Protein AF-A0A836T091-F1 (afdb_monomer)

pLDDT: mean 78.36, std 12.73, range [38.69, 95.75]

Foldseek 3Di:
DDDPPPPDPVNVVVVVVVVVVVVVVVVVVVVVVVVVVVVVVVVVVVVVVVVVVVVVVCVVVVVVVVVVVVVVVVVVVVVVVVVVVVVVVVVCCPPPHPNVVPPVDD

Radius of gyration: 44.38 Å; Cα contacts (8 Å, |Δi|>4): 13; chains: 1; bounding box: 80×32×124 Å

Solvent-accessible surface area (backbone atoms only — not comparable to full-atom values): 6068 Å² total; per-residue (Å²): 133,82,83,76,80,74,77,54,80,63,60,59,50,53,53,50,51,54,50,55,54,48,52,53,52,51,53,53,50,50,52,52,51,51,54,51,49,50,52,53,53,52,52,55,54,51,51,54,52,51,53,52,51,53,51,55,52,48,66,64,49,48,59,59,51,53,51,53,50,54,52,49,53,54,50,51,51,51,53,50,55,48,51,53,49,48,58,57,52,54,54,43,60,32,90,91,30,79,60,24,79,79,66,73,71,135

Sequence (106 aa):
MADKKIANGEDEKILQHDIEEIDKKVEEVQQLELSAKDQIVASKSFIYVIIALLIYLTFLVIPDIEEKVTWMEKDLNSVLVQSERFKRSTRVFAKDNQCASCHLSP

Secondary structure (DSSP, 8-state):
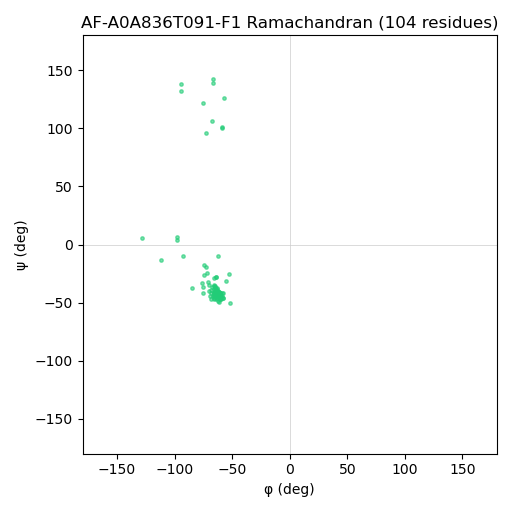--------HHHHHHHHHHHHHHHHHHHHHHHHHHHHHHHHHHHHHHHHHHHHHHHHHHHHHHHHHHHHHHHHHHHHHHHHHHHHHHHHHHHHTSTTSTTHHHHS--

Structure (mmCIF, N/CA/C/O backbone):
data_AF-A0A836T091-F1
#
_entry.id   AF-A0A836T091-F1
#
loop_
_atom_site.group_PDB
_atom_site.id
_atom_site.type_symbol
_atom_site.label_atom_id
_atom_site.label_alt_id
_atom_site.label_comp_id
_atom_site.label_asym_id
_atom_site.label_entity_id
_atom_site.label_seq_id
_atom_site.pdbx_PDB_ins_code
_atom_site.Cartn_x
_atom_site.Cartn_y
_atom_site.Cartn_z
_atom_site.occupancy
_atom_site.B_iso_or_equiv
_atom_site.auth_seq_id
_atom_site.auth_comp_id
_atom_site.auth_asym_id
_atom_site.auth_atom_id
_atom_site.pdbx_PDB_model_num
ATOM 1 N N . MET A 1 1 ? -27.615 -21.685 75.986 1.00 38.69 1 MET A N 1
ATOM 2 C CA . MET A 1 1 ? -28.612 -20.749 75.430 1.00 38.69 1 MET A CA 1
ATOM 3 C C . MET A 1 1 ? -27.831 -19.703 74.661 1.00 38.69 1 MET A C 1
ATOM 5 O O . MET A 1 1 ? -27.145 -18.908 75.284 1.00 38.69 1 MET A O 1
ATOM 9 N N . ALA A 1 2 ? -27.780 -19.838 73.335 1.00 43.03 2 ALA A N 1
ATOM 10 C CA . ALA A 1 2 ? -27.016 -18.942 72.476 1.00 43.03 2 ALA A CA 1
ATOM 11 C C . ALA A 1 2 ? -27.770 -17.616 72.359 1.00 43.03 2 ALA A C 1
ATOM 13 O O . ALA A 1 2 ? -28.941 -17.599 71.980 1.00 43.03 2 ALA A O 1
ATOM 14 N N . ASP A 1 3 ? -27.090 -16.550 72.758 1.00 44.16 3 ASP A N 1
ATOM 15 C CA . ASP A 1 3 ? -27.558 -15.173 72.755 1.00 44.16 3 ASP A CA 1
ATOM 16 C C . ASP A 1 3 ? -27.928 -14.768 71.318 1.00 44.16 3 ASP A C 1
ATOM 18 O O . ASP A 1 3 ? -27.065 -14.553 70.463 1.00 44.16 3 ASP A O 1
ATOM 22 N N . LYS A 1 4 ? -29.230 -14.763 71.006 1.00 53.50 4 LYS A N 1
ATOM 23 C CA . LYS A 1 4 ? -29.741 -14.210 69.751 1.00 53.50 4 LYS A CA 1
ATOM 24 C C . LYS A 1 4 ? -29.621 -12.697 69.880 1.00 53.50 4 LYS A C 1
ATOM 26 O O . LYS A 1 4 ? -30.513 -12.058 70.430 1.00 53.50 4 LYS A O 1
ATOM 31 N N . LYS A 1 5 ? -28.529 -12.131 69.360 1.00 54.06 5 LYS A N 1
ATOM 32 C CA . LYS A 1 5 ? -28.455 -10.698 69.066 1.00 54.06 5 LYS A CA 1
ATOM 33 C C . LYS A 1 5 ? -29.574 -10.374 68.079 1.00 54.06 5 LYS A C 1
ATOM 35 O O . LYS A 1 5 ? -29.482 -10.690 66.897 1.00 54.06 5 LYS A O 1
ATOM 40 N N . ILE A 1 6 ? -30.662 -9.826 68.603 1.00 55.31 6 ILE A N 1
ATOM 41 C CA . ILE A 1 6 ? -31.737 -9.228 67.822 1.00 55.31 6 ILE A CA 1
ATOM 42 C C . ILE A 1 6 ? -31.101 -7.989 67.192 1.00 55.31 6 ILE A C 1
ATOM 44 O O . ILE A 1 6 ? -30.771 -7.048 67.913 1.00 55.31 6 ILE A O 1
ATOM 48 N N . ALA A 1 7 ? -30.822 -8.037 65.888 1.00 54.66 7 ALA A N 1
ATOM 49 C CA . ALA A 1 7 ? -30.375 -6.861 65.155 1.00 54.66 7 ALA A CA 1
ATOM 50 C C . ALA A 1 7 ? -31.439 -5.771 65.333 1.00 54.66 7 ALA A C 1
ATOM 52 O O . ALA A 1 7 ? -32.633 -6.021 65.153 1.00 54.66 7 ALA A O 1
ATOM 53 N N . ASN A 1 8 ? -31.011 -4.597 65.785 1.00 59.38 8 ASN A N 1
ATOM 54 C CA . ASN A 1 8 ? -31.885 -3.447 65.926 1.00 59.38 8 ASN A CA 1
ATOM 55 C C . ASN A 1 8 ? -32.330 -3.016 64.517 1.00 59.38 8 ASN A C 1
ATOM 57 O O . ASN A 1 8 ? -31.540 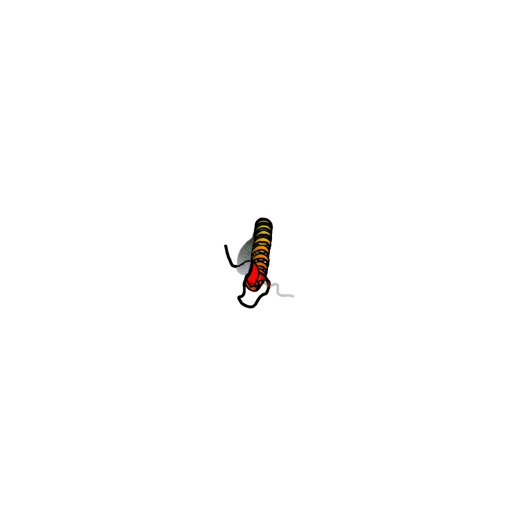-3.081 63.578 1.00 59.38 8 ASN A O 1
ATOM 61 N N . GLY A 1 9 ? -33.578 -2.576 64.345 1.00 59.72 9 GLY A N 1
ATOM 62 C CA . GLY A 1 9 ? -34.145 -2.262 63.022 1.00 59.72 9 GLY A CA 1
ATOM 63 C C . GLY A 1 9 ? -33.445 -1.117 62.267 1.00 5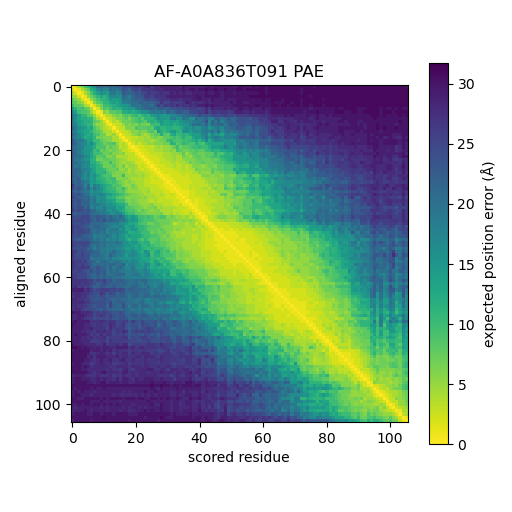9.72 9 GLY A C 1
ATOM 64 O O . GLY A 1 9 ? -33.726 -0.902 61.090 1.00 59.72 9 GLY A O 1
ATOM 65 N N . GLU A 1 10 ? -32.543 -0.380 62.924 1.00 59.94 10 GLU A N 1
ATOM 66 C CA . GLU A 1 10 ? -31.613 0.556 62.276 1.00 59.94 10 GLU A CA 1
ATOM 67 C C . GLU A 1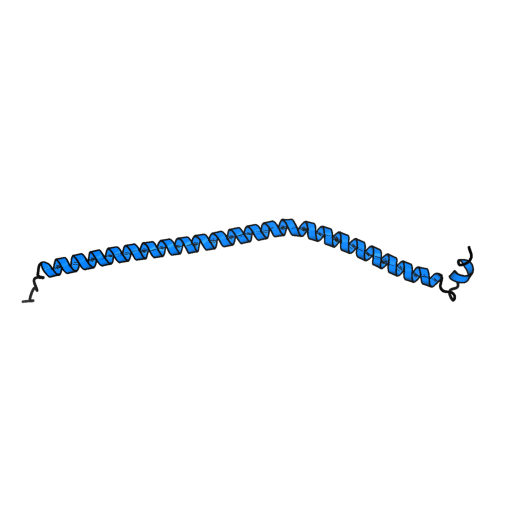 10 ? -30.452 -0.159 61.567 1.00 59.94 10 GLU A C 1
ATOM 69 O O . GLU A 1 10 ? -30.147 0.190 60.431 1.00 59.94 10 GLU A O 1
ATOM 74 N N . ASP A 1 11 ? -29.860 -1.196 62.168 1.00 58.50 11 ASP A N 1
ATOM 75 C CA . ASP A 1 11 ? -28.710 -1.921 61.602 1.00 58.50 11 ASP A CA 1
ATOM 76 C C . ASP A 1 11 ? -29.091 -2.669 60.312 1.00 58.50 11 ASP A C 1
ATOM 78 O O . ASP A 1 11 ? -28.309 -2.745 59.367 1.00 58.50 11 ASP A O 1
ATOM 82 N N . GLU A 1 12 ? -30.323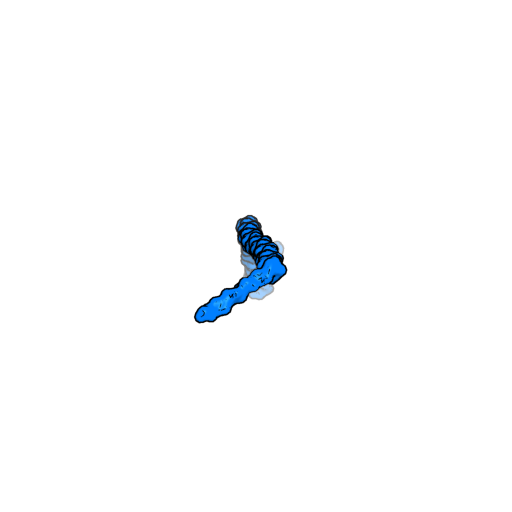 -3.180 60.241 1.00 60.78 12 GLU A N 1
ATOM 83 C CA . GLU A 1 12 ? -30.855 -3.885 59.067 1.00 60.78 12 GLU A CA 1
ATOM 84 C C . GLU A 1 12 ? -31.114 -2.933 57.883 1.00 60.78 12 GLU A C 1
ATOM 86 O O . GLU A 1 12 ? -30.913 -3.307 56.727 1.00 60.78 12 GLU A O 1
ATOM 91 N N . LYS A 1 13 ? -31.482 -1.674 58.161 1.00 60.75 13 LYS A N 1
ATOM 92 C CA . LYS A 1 13 ? -31.638 -0.624 57.139 1.00 60.75 13 LYS A CA 1
ATOM 93 C C . LYS A 1 13 ? -30.300 -0.093 56.636 1.00 60.75 13 LYS A C 1
ATOM 95 O O . LYS A 1 13 ? -30.186 0.196 55.450 1.00 60.75 13 LYS A O 1
ATOM 100 N N . ILE A 1 14 ? -29.304 0.023 57.516 1.00 62.78 14 ILE A N 1
ATOM 101 C CA . ILE A 1 14 ? -27.939 0.418 57.139 1.00 62.78 14 ILE A CA 1
ATOM 102 C C . ILE A 1 14 ? -27.332 -0.653 56.223 1.00 62.78 14 ILE A C 1
ATOM 104 O O . ILE A 1 14 ? -26.843 -0.332 55.147 1.00 62.78 14 ILE A O 1
ATOM 108 N N . LEU A 1 15 ? -27.485 -1.934 56.577 1.00 63.78 15 LEU A N 1
ATOM 109 C CA . LEU A 1 15 ? -27.064 -3.054 55.730 1.00 63.78 15 LEU A CA 1
ATOM 110 C C . LEU A 1 15 ? -27.776 -3.078 54.370 1.00 63.78 15 LEU A C 1
ATOM 112 O O . LEU A 1 15 ? -27.128 -3.324 53.359 1.00 63.78 15 LEU A O 1
ATOM 116 N N . GLN A 1 16 ? -29.087 -2.819 54.317 1.00 65.38 16 GLN A N 1
ATOM 117 C CA . GLN A 1 16 ? -29.823 -2.759 53.046 1.00 65.38 16 GLN A CA 1
ATOM 118 C C . GLN A 1 16 ? -29.372 -1.596 52.155 1.00 65.38 16 GLN A C 1
ATOM 120 O O . GLN A 1 16 ? -29.196 -1.798 50.957 1.00 65.38 16 GLN A O 1
ATOM 125 N N . HIS A 1 17 ? -29.134 -0.415 52.731 1.00 72.12 17 HIS A N 1
ATOM 126 C CA . HIS A 1 17 ? -28.613 0.740 51.998 1.00 72.12 17 HIS A CA 1
ATOM 127 C C . HIS A 1 17 ? -27.210 0.471 51.433 1.00 72.12 17 HIS A C 1
ATOM 129 O O . HIS A 1 17 ? -26.945 0.763 50.269 1.00 72.12 17 HIS A O 1
ATOM 135 N N . ASP A 1 18 ? -26.329 -0.142 52.228 1.00 68.75 18 ASP A N 1
ATOM 136 C CA . ASP A 1 18 ? -24.970 -0.473 51.795 1.00 68.75 18 ASP A CA 1
ATOM 137 C C . ASP A 1 18 ? -24.964 -1.515 50.663 1.00 68.75 18 ASP A C 1
ATOM 139 O O . ASP A 1 18 ? -24.164 -1.414 49.733 1.00 68.75 18 ASP A O 1
ATOM 143 N N . ILE A 1 19 ? -25.875 -2.496 50.696 1.00 72.50 19 ILE A N 1
ATOM 144 C CA . ILE A 1 19 ? -26.039 -3.492 49.623 1.00 72.50 19 ILE A CA 1
ATOM 145 C C . ILE A 1 19 ? -26.535 -2.827 48.332 1.00 72.50 19 ILE A C 1
ATOM 147 O O . ILE A 1 19 ? -25.993 -3.089 47.260 1.00 72.50 19 ILE A O 1
ATOM 151 N N . GLU A 1 20 ? -27.515 -1.929 48.429 1.00 74.62 20 GLU A N 1
ATOM 152 C CA . GLU A 1 20 ? -28.079 -1.212 47.280 1.00 74.62 20 GLU A CA 1
ATOM 153 C C . GLU A 1 20 ? -27.049 -0.261 46.635 1.00 74.62 20 GLU A C 1
ATOM 155 O O . GLU A 1 20 ? -26.973 -0.136 45.410 1.00 74.62 20 GLU A O 1
ATOM 160 N N . GLU A 1 21 ? -26.182 0.360 47.441 1.00 72.75 21 GLU A N 1
ATOM 161 C CA . GLU A 1 21 ? -25.081 1.191 46.946 1.00 72.75 21 GLU A CA 1
ATOM 162 C C . GLU A 1 21 ? -23.974 0.360 46.269 1.00 72.75 21 GLU A C 1
ATOM 164 O O . GLU A 1 21 ? -23.366 0.806 45.289 1.00 72.75 21 GLU A O 1
ATOM 169 N N . ILE A 1 22 ? -23.713 -0.856 46.760 1.00 77.25 22 ILE A N 1
ATOM 170 C CA . ILE A 1 22 ? -22.769 -1.799 46.146 1.00 77.25 22 ILE A CA 1
ATOM 171 C C . ILE A 1 22 ? -23.305 -2.305 44.804 1.00 77.25 22 ILE A C 1
ATOM 173 O O . ILE A 1 22 ? -22.560 -2.269 43.825 1.00 77.25 22 ILE A O 1
ATOM 177 N N . ASP A 1 23 ? -24.574 -2.710 44.726 1.00 75.81 23 ASP A N 1
ATOM 178 C CA . ASP A 1 23 ? -25.191 -3.183 43.479 1.00 75.81 23 ASP A CA 1
ATOM 179 C C . ASP A 1 23 ? -25.127 -2.111 42.385 1.00 75.81 23 ASP A C 1
ATOM 181 O O . ASP A 1 23 ? -24.736 -2.393 41.250 1.00 75.81 23 ASP A O 1
ATOM 185 N N . LYS A 1 24 ? -25.379 -0.849 42.746 1.00 81.69 24 LYS A N 1
ATOM 186 C CA . LYS A 1 24 ? -25.276 0.280 41.816 1.00 81.69 24 LYS A CA 1
ATOM 187 C C . LYS A 1 24 ? -23.850 0.488 41.290 1.00 81.69 24 LYS A C 1
ATOM 189 O O . LYS A 1 24 ? -23.652 0.705 40.097 1.00 81.69 24 LYS A O 1
ATOM 194 N N . LYS A 1 25 ? -22.839 0.370 42.160 1.00 79.06 25 LYS A N 1
ATOM 195 C CA . LYS A 1 25 ? -21.420 0.455 41.765 1.00 79.06 25 LYS A CA 1
ATOM 196 C C . LYS A 1 25 ? -20.999 -0.726 40.888 1.00 79.06 25 LYS A C 1
ATOM 198 O O . LYS A 1 25 ? -20.211 -0.545 39.964 1.00 79.06 25 LYS A O 1
ATOM 203 N N . VAL A 1 26 ? -21.512 -1.928 41.152 1.00 84.44 26 VAL A N 1
ATOM 204 C CA . VAL A 1 26 ? -21.250 -3.120 40.327 1.00 84.44 26 VAL A CA 1
ATOM 205 C C . VAL A 1 26 ? -21.825 -2.944 38.921 1.00 84.44 26 VAL A C 1
ATOM 207 O O . VAL A 1 26 ? -21.152 -3.270 37.941 1.00 84.44 26 VAL A O 1
ATOM 210 N N . GLU A 1 27 ? -23.025 -2.379 38.813 1.00 83.81 27 GLU A N 1
ATOM 211 C CA . GLU A 1 27 ? -23.679 -2.105 37.534 1.00 83.81 27 GLU A CA 1
ATOM 212 C C . GLU A 1 27 ? -22.908 -1.054 36.714 1.00 83.81 27 GLU A C 1
ATOM 214 O O . GLU A 1 27 ? -22.651 -1.251 35.523 1.00 83.81 27 GLU A O 1
ATOM 219 N N . GLU A 1 28 ? -22.433 0.016 37.361 1.00 82.69 28 GLU A N 1
ATOM 220 C CA . GLU A 1 28 ? -21.566 1.025 36.735 1.00 82.69 28 GLU A CA 1
ATOM 221 C C . GLU A 1 28 ? -20.241 0.423 36.229 1.00 82.69 28 GLU A C 1
ATOM 223 O O . GLU A 1 28 ? -19.820 0.694 35.100 1.00 82.69 28 GLU A O 1
ATOM 228 N N . VAL A 1 29 ? -19.594 -0.443 37.019 1.00 84.56 29 VAL A N 1
ATOM 229 C CA . VAL A 1 29 ? -18.352 -1.126 36.611 1.00 84.56 29 VAL A CA 1
ATOM 230 C C . VAL A 1 29 ? -18.600 -2.063 35.425 1.00 84.56 29 VAL A C 1
ATOM 232 O O . VAL A 1 29 ? -17.811 -2.068 34.478 1.00 84.56 29 VAL A O 1
ATOM 235 N N . GLN A 1 30 ? -19.713 -2.801 35.409 1.00 86.19 30 GLN A N 1
ATOM 236 C CA . GLN A 1 30 ? -20.082 -3.644 34.268 1.00 86.19 30 GLN A CA 1
ATOM 237 C C . GLN A 1 30 ? -20.292 -2.840 32.981 1.00 86.19 30 GLN A C 1
ATOM 239 O O . GLN A 1 30 ? -19.850 -3.266 31.910 1.00 86.19 30 GLN A O 1
ATOM 244 N N . GLN A 1 31 ? -20.931 -1.672 33.066 1.00 85.00 31 GLN A N 1
ATOM 245 C CA . GLN A 1 31 ? -21.122 -0.800 31.905 1.00 85.00 31 GLN A CA 1
ATOM 246 C C . GLN A 1 31 ? -19.791 -0.261 31.367 1.00 85.00 31 GLN A C 1
ATOM 248 O O . GLN A 1 31 ? -19.582 -0.228 30.150 1.00 85.00 31 GLN A O 1
ATOM 253 N N . LEU A 1 32 ? -18.862 0.100 32.257 1.00 85.69 32 LEU A N 1
ATOM 254 C CA . LEU A 1 32 ? -17.512 0.519 31.875 1.00 85.69 32 LEU A CA 1
ATOM 255 C C . LEU A 1 32 ? -16.737 -0.610 31.181 1.00 85.69 32 LEU A C 1
ATOM 257 O O . LEU A 1 32 ? -16.085 -0.373 30.162 1.00 85.69 32 LEU A O 1
ATOM 261 N N . GLU A 1 33 ? -16.838 -1.845 31.677 1.00 83.62 33 GLU A N 1
ATOM 262 C CA . GLU A 1 33 ? -16.189 -3.002 31.054 1.00 83.62 33 GLU A CA 1
ATOM 263 C C . GLU A 1 33 ? -16.753 -3.335 29.669 1.00 83.62 33 GLU A C 1
ATOM 265 O O . GLU A 1 33 ? -15.987 -3.665 28.760 1.00 83.62 33 GLU A O 1
ATOM 270 N N . LEU A 1 34 ? -18.076 -3.271 29.497 1.00 87.88 34 LEU A N 1
ATOM 271 C CA . LEU A 1 34 ? -18.727 -3.515 28.208 1.00 87.88 34 LEU A CA 1
ATOM 272 C C . LEU A 1 34 ? -18.310 -2.465 27.176 1.00 87.88 34 LEU A C 1
ATOM 274 O O . LEU A 1 34 ? -17.873 -2.823 26.084 1.00 87.88 34 LEU A O 1
ATOM 278 N N . SER A 1 35 ? -18.332 -1.187 27.559 1.00 83.75 35 SER A N 1
ATOM 279 C CA . SER A 1 35 ? -17.887 -0.080 26.705 1.00 83.75 35 SER A CA 1
ATOM 280 C C . SER A 1 35 ? -16.424 -0.237 26.269 1.00 83.75 35 SER A C 1
ATOM 282 O O . SER A 1 35 ? -16.094 -0.110 25.086 1.00 83.75 35 SER A O 1
ATOM 284 N N . ALA A 1 36 ? -15.538 -0.608 27.199 1.00 86.19 36 ALA A N 1
ATOM 285 C CA . ALA A 1 36 ? -14.134 -0.859 26.886 1.00 86.19 36 ALA A CA 1
ATOM 286 C C . ALA A 1 36 ? -13.952 -2.064 25.944 1.00 86.19 36 ALA A C 1
ATOM 288 O O . ALA A 1 36 ? -13.159 -2.002 25.001 1.00 86.19 36 ALA A O 1
ATOM 289 N N . LYS A 1 37 ? -14.694 -3.159 26.162 1.00 83.50 37 LYS A N 1
ATOM 290 C CA . LYS A 1 37 ? -14.661 -4.341 25.285 1.00 83.50 37 LYS A CA 1
ATOM 291 C C . LYS A 1 37 ? -15.125 -4.000 23.872 1.00 83.50 37 LYS A C 1
ATOM 293 O O . LYS A 1 37 ? -14.438 -4.375 22.922 1.00 83.50 37 LYS A O 1
ATOM 298 N N . ASP A 1 38 ? -16.205 -3.241 23.727 1.00 79.50 38 ASP A N 1
ATOM 299 C CA . ASP A 1 38 ? -16.708 -2.810 22.421 1.00 79.50 38 ASP A CA 1
ATOM 300 C C . ASP A 1 38 ? -15.693 -1.930 21.689 1.00 79.50 38 ASP A C 1
ATOM 302 O O . ASP A 1 38 ? -15.437 -2.128 20.499 1.00 79.50 38 ASP A O 1
ATOM 306 N N . GLN A 1 39 ? -15.018 -1.026 22.401 1.00 79.62 39 GLN A N 1
ATOM 307 C CA . GLN A 1 39 ? -13.961 -0.197 21.824 1.00 79.62 39 GLN A CA 1
ATOM 308 C C . GLN A 1 39 ? -12.754 -1.032 21.348 1.00 79.62 39 GLN A C 1
ATOM 310 O O . GLN A 1 39 ? -12.184 -0.783 20.277 1.00 79.62 39 GLN A O 1
ATOM 315 N N . ILE A 1 40 ? -12.371 -2.066 22.102 1.00 81.56 40 ILE A N 1
ATOM 316 C CA . ILE A 1 40 ? -11.287 -2.990 21.731 1.00 81.56 40 ILE A CA 1
ATOM 317 C C . ILE A 1 40 ? -11.676 -3.845 20.514 1.00 81.56 40 ILE A C 1
ATOM 319 O O . ILE A 1 40 ? -10.860 -4.061 19.614 1.00 81.56 40 ILE A O 1
ATOM 323 N N . VAL A 1 41 ? -12.914 -4.332 20.452 1.00 81.81 41 VAL A N 1
ATOM 324 C CA . VAL A 1 41 ? -13.397 -5.137 19.320 1.00 81.81 41 VAL A CA 1
ATOM 325 C C . VAL A 1 41 ? -13.522 -4.276 18.061 1.00 81.81 41 VAL A C 1
ATOM 327 O O . VAL A 1 41 ? -13.040 -4.671 16.993 1.00 81.81 41 VAL A O 1
ATOM 330 N N . ALA A 1 42 ? -14.080 -3.071 18.188 1.00 80.38 42 ALA A N 1
ATOM 331 C CA . ALA A 1 42 ? -14.193 -2.119 17.091 1.00 80.38 42 ALA A CA 1
ATOM 332 C C . ALA A 1 42 ? -12.812 -1.747 16.528 1.00 80.38 42 ALA A C 1
ATOM 334 O O . ALA A 1 42 ? -12.603 -1.836 15.318 1.00 80.38 42 ALA A O 1
ATOM 335 N N . SER A 1 43 ? -11.835 -1.433 17.386 1.00 82.38 43 SER A N 1
ATOM 336 C CA . SER A 1 43 ? -10.472 -1.099 16.942 1.00 82.38 43 SER A CA 1
ATOM 337 C C . SER A 1 43 ? -9.770 -2.258 16.224 1.00 82.38 43 SER A C 1
ATOM 339 O O . SER A 1 43 ? -9.170 -2.038 15.170 1.00 82.38 43 SER A O 1
ATOM 341 N N . LYS A 1 44 ? -9.900 -3.502 16.709 1.00 88.00 44 LYS A N 1
ATOM 342 C CA . LYS A 1 44 ? -9.362 -4.680 16.003 1.00 88.00 44 LYS A CA 1
ATOM 343 C C . LYS A 1 44 ? -9.973 -4.852 14.614 1.00 88.00 44 LYS A C 1
ATOM 345 O O . LYS A 1 44 ? -9.236 -5.074 13.657 1.00 88.00 44 LYS A O 1
ATOM 350 N N . SER A 1 45 ? -11.295 -4.731 14.488 1.00 85.19 45 SER A N 1
ATOM 351 C CA . SER A 1 45 ? -11.969 -4.858 13.188 1.00 85.19 45 SER A CA 1
ATOM 352 C C . SER A 1 45 ? -11.528 -3.775 12.196 1.00 85.19 45 SER A C 1
ATOM 354 O O . SER A 1 45 ? -11.254 -4.075 11.034 1.00 85.19 45 SER A O 1
ATOM 356 N N . PHE A 1 46 ? -11.354 -2.538 12.665 1.00 89.62 46 PHE A N 1
ATOM 357 C CA . PHE A 1 46 ? -10.943 -1.413 11.830 1.00 89.62 46 PHE A CA 1
ATOM 358 C C . PHE A 1 46 ? -9.518 -1.576 11.283 1.00 89.62 46 PHE A C 1
ATOM 360 O O . PHE A 1 46 ? -9.265 -1.288 10.114 1.00 89.62 46 PHE A O 1
ATOM 367 N N . ILE A 1 47 ? -8.599 -2.122 12.088 1.00 91.50 47 ILE A N 1
ATOM 3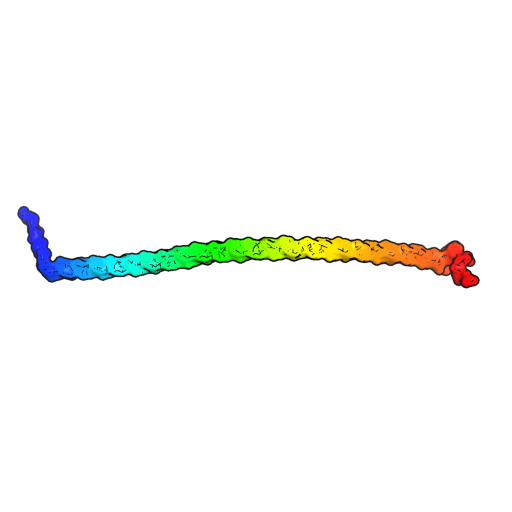68 C CA . ILE A 1 47 ? -7.232 -2.440 11.644 1.00 91.50 47 ILE A CA 1
ATOM 369 C C . ILE A 1 47 ? -7.253 -3.447 10.486 1.00 91.50 47 ILE A C 1
ATOM 371 O O . ILE A 1 47 ? -6.551 -3.249 9.495 1.00 91.50 47 ILE A O 1
ATOM 375 N N . TYR A 1 48 ? -8.080 -4.495 10.561 1.00 91.56 48 TYR A N 1
ATOM 376 C CA . TYR A 1 48 ? -8.185 -5.471 9.471 1.00 91.56 48 TYR A CA 1
ATOM 377 C C . TYR A 1 48 ? -8.743 -4.860 8.181 1.00 91.56 48 TYR A C 1
ATOM 379 O O . TYR A 1 48 ? -8.267 -5.199 7.097 1.00 91.56 48 TYR A O 1
ATOM 387 N N . VAL A 1 49 ? -9.688 -3.919 8.281 1.00 93.44 49 VAL A N 1
ATOM 388 C CA . VAL A 1 49 ? -10.206 -3.177 7.119 1.00 93.44 49 VAL A CA 1
ATOM 389 C C . VAL A 1 49 ? -9.108 -2.329 6.470 1.00 93.44 49 VAL A C 1
ATOM 391 O O . VAL A 1 49 ? -8.962 -2.354 5.248 1.00 93.44 49 VAL A O 1
ATOM 394 N N . ILE A 1 50 ? -8.297 -1.625 7.268 1.00 94.25 50 ILE A N 1
ATOM 395 C CA . ILE A 1 50 ? -7.161 -0.844 6.754 1.00 94.25 50 ILE A CA 1
ATOM 396 C C . ILE A 1 50 ? -6.162 -1.754 6.036 1.00 94.25 50 ILE A C 1
ATOM 398 O O . ILE A 1 50 ? -5.746 -1.444 4.923 1.00 94.25 50 ILE A O 1
ATOM 402 N N . ILE A 1 51 ? -5.792 -2.887 6.641 1.00 95.31 51 ILE A N 1
ATOM 403 C CA . ILE A 1 51 ? -4.849 -3.836 6.034 1.00 95.31 51 ILE A CA 1
ATOM 404 C C . ILE A 1 51 ? -5.390 -4.349 4.693 1.00 95.31 51 ILE A C 1
ATOM 406 O O . ILE A 1 51 ? -4.657 -4.362 3.706 1.00 95.31 51 ILE A O 1
ATOM 410 N N . ALA A 1 52 ? -6.673 -4.714 4.624 1.00 93.50 52 ALA A N 1
ATOM 411 C CA . ALA A 1 52 ? -7.300 -5.150 3.379 1.00 93.50 52 ALA A CA 1
ATOM 412 C C . ALA A 1 52 ? -7.264 -4.057 2.294 1.00 93.50 52 ALA A C 1
ATOM 414 O O . ALA A 1 52 ? -6.937 -4.346 1.141 1.00 93.50 52 ALA A O 1
ATOM 415 N N . LEU A 1 53 ? -7.532 -2.800 2.663 1.00 93.56 53 LEU A N 1
ATOM 416 C CA . LEU A 1 53 ? -7.439 -1.656 1.750 1.00 93.56 53 LEU A CA 1
ATOM 417 C C . LEU A 1 53 ? -6.011 -1.417 1.247 1.00 93.56 53 LEU A C 1
ATOM 419 O O . LEU A 1 53 ? -5.817 -1.165 0.060 1.00 93.56 53 LEU A O 1
ATOM 423 N N . LEU A 1 54 ? -5.008 -1.523 2.119 1.00 94.19 54 LEU A N 1
ATOM 424 C CA . LEU A 1 54 ? -3.604 -1.374 1.728 1.00 94.19 54 LEU A CA 1
ATOM 425 C C . LEU A 1 54 ? -3.171 -2.469 0.750 1.00 94.19 54 LEU A C 1
ATOM 427 O O . LEU A 1 54 ? -2.515 -2.177 -0.252 1.00 94.19 54 LEU A O 1
ATOM 431 N N . ILE A 1 55 ? -3.568 -3.718 1.005 1.00 95.75 55 ILE A N 1
ATOM 432 C CA . ILE A 1 55 ? -3.306 -4.841 0.101 1.00 95.75 55 ILE A CA 1
ATOM 433 C C . ILE A 1 55 ? -3.966 -4.585 -1.260 1.00 95.75 55 ILE A C 1
ATOM 435 O O . ILE A 1 55 ? -3.305 -4.699 -2.289 1.00 95.75 55 ILE A O 1
ATOM 439 N N . TYR A 1 56 ? -5.235 -4.169 -1.275 1.00 92.56 56 TYR A N 1
ATOM 440 C CA . TYR A 1 56 ? -5.958 -3.847 -2.507 1.00 92.56 56 TYR A CA 1
ATOM 441 C C . TYR A 1 56 ? -5.264 -2.753 -3.334 1.00 92.56 56 TYR A C 1
ATOM 443 O O . TYR A 1 56 ? -5.067 -2.914 -4.538 1.00 92.56 56 TYR A O 1
ATOM 451 N N . LEU A 1 57 ? -4.829 -1.668 -2.686 1.00 92.06 57 LEU A N 1
ATOM 452 C CA . LEU A 1 57 ? -4.085 -0.594 -3.350 1.00 92.06 57 LEU A CA 1
ATOM 453 C C . LEU A 1 57 ? -2.737 -1.078 -3.894 1.00 92.06 57 LEU A C 1
ATOM 455 O O . LEU A 1 57 ? -2.349 -0.707 -4.997 1.00 92.06 57 LEU A O 1
ATOM 459 N N . THR A 1 58 ? -2.046 -1.942 -3.153 1.00 91.94 58 THR A N 1
ATOM 460 C CA . THR A 1 58 ? -0.761 -2.512 -3.576 1.00 91.94 58 THR A CA 1
ATOM 461 C C . THR A 1 58 ? -0.922 -3.340 -4.853 1.00 91.94 58 THR A C 1
ATOM 463 O O . THR A 1 58 ? -0.158 -3.159 -5.798 1.00 91.94 58 THR A O 1
ATOM 466 N N . PHE A 1 59 ? -1.959 -4.178 -4.934 1.00 93.19 59 PHE A N 1
ATOM 467 C CA . PHE A 1 59 ? -2.250 -4.970 -6.134 1.00 93.19 59 PHE A CA 1
ATOM 468 C C . PHE A 1 59 ? -2.599 -4.125 -7.365 1.00 93.19 59 PHE A C 1
ATOM 470 O O . PHE A 1 59 ? -2.341 -4.564 -8.481 1.00 93.19 59 PHE A O 1
ATOM 477 N N . LEU A 1 60 ? -3.149 -2.921 -7.185 1.00 90.75 60 LEU A N 1
ATOM 478 C CA . LEU A 1 60 ? -3.384 -1.990 -8.292 1.00 90.75 60 LEU A CA 1
ATOM 479 C C . LEU A 1 60 ? -2.104 -1.293 -8.768 1.00 90.75 60 LEU A C 1
ATOM 481 O O . LEU A 1 60 ? -1.976 -1.004 -9.953 1.00 90.75 60 LEU A O 1
ATOM 485 N N . VAL A 1 61 ? -1.167 -1.019 -7.860 1.00 91.06 61 VAL A N 1
ATOM 486 C CA . VAL A 1 61 ? 0.053 -0.252 -8.158 1.00 91.06 61 VAL A CA 1
ATOM 487 C C . VAL A 1 61 ? 1.173 -1.128 -8.735 1.00 91.06 61 VAL A C 1
ATOM 489 O O . VAL A 1 61 ? 1.880 -0.688 -9.638 1.00 91.06 61 VAL A O 1
ATOM 492 N N . ILE A 1 62 ? 1.329 -2.370 -8.259 1.00 91.81 62 ILE A N 1
ATOM 493 C CA . ILE A 1 62 ? 2.373 -3.302 -8.730 1.00 91.81 62 ILE A CA 1
ATOM 494 C C . ILE A 1 62 ? 2.415 -3.473 -10.264 1.00 91.81 62 ILE A C 1
ATOM 496 O O . ILE A 1 62 ? 3.507 -3.322 -10.813 1.00 91.81 62 ILE A O 1
ATOM 500 N N . PRO A 1 63 ? 1.306 -3.754 -10.982 1.00 91.19 63 PRO A N 1
ATOM 501 C CA . PRO A 1 63 ? 1.379 -4.037 -12.418 1.00 91.19 63 PRO A CA 1
ATOM 502 C C . PRO A 1 63 ? 1.859 -2.838 -13.245 1.00 91.19 63 PRO A C 1
ATOM 504 O O . PRO A 1 63 ? 2.625 -3.021 -14.188 1.00 91.19 63 PRO A O 1
ATOM 507 N N . ASP A 1 64 ? 1.467 -1.611 -12.877 1.00 89.25 64 ASP A N 1
ATOM 508 C CA . ASP A 1 64 ? 1.959 -0.403 -13.555 1.00 89.25 64 ASP A CA 1
ATOM 509 C C . ASP A 1 64 ? 3.471 -0.245 -13.331 1.00 89.25 64 ASP A C 1
ATOM 511 O O . ASP A 1 64 ? 4.220 -0.012 -14.277 1.00 89.25 64 ASP A O 1
ATOM 515 N N . ILE A 1 65 ? 3.959 -0.471 -12.104 1.00 90.44 65 ILE A N 1
ATOM 516 C CA . ILE A 1 65 ? 5.400 -0.433 -11.809 1.00 90.44 65 ILE A CA 1
ATOM 517 C C . ILE A 1 65 ? 6.164 -1.487 -12.622 1.00 90.44 65 ILE A C 1
ATOM 519 O O . ILE A 1 65 ? 7.197 -1.159 -13.207 1.00 90.44 65 ILE A O 1
ATOM 523 N N . GLU A 1 66 ? 5.680 -2.730 -12.684 1.00 92.25 66 GLU A N 1
ATOM 524 C CA . GLU A 1 66 ? 6.315 -3.799 -13.468 1.00 92.25 66 GLU A CA 1
ATOM 525 C C . GLU A 1 66 ? 6.406 -3.439 -14.954 1.00 92.25 66 GLU A C 1
ATOM 527 O O . GLU A 1 66 ? 7.454 -3.630 -15.582 1.00 92.25 66 GLU A O 1
ATOM 532 N N . GLU A 1 67 ? 5.345 -2.854 -15.513 1.00 90.88 67 GLU A N 1
ATOM 533 C CA . GLU A 1 67 ? 5.350 -2.389 -16.894 1.00 90.88 67 GLU A CA 1
ATOM 534 C C . GLU A 1 67 ? 6.406 -1.291 -17.099 1.00 90.88 67 GLU A C 1
ATOM 536 O O . GLU A 1 67 ? 7.231 -1.389 -18.015 1.00 90.88 67 GLU A O 1
ATOM 541 N N . LYS A 1 68 ? 6.454 -0.274 -16.223 1.00 90.62 68 LYS A N 1
ATOM 542 C CA . LYS A 1 68 ? 7.475 0.789 -16.301 1.00 90.62 68 LYS A CA 1
ATOM 543 C C . LYS A 1 68 ? 8.890 0.222 -16.226 1.00 90.62 68 LYS A C 1
ATOM 545 O O . LYS A 1 68 ? 9.728 0.605 -17.040 1.00 90.62 68 LYS A O 1
ATOM 550 N N . VAL A 1 69 ? 9.156 -0.691 -15.292 1.00 92.06 69 VAL A N 1
ATOM 551 C CA . VAL A 1 69 ? 10.476 -1.321 -15.126 1.00 92.06 69 VAL A CA 1
ATOM 552 C C . VAL A 1 69 ? 10.863 -2.106 -16.378 1.00 92.06 69 VAL A C 1
ATOM 554 O O . VAL A 1 69 ? 11.986 -1.962 -16.856 1.00 92.06 69 VAL A O 1
ATOM 557 N N . THR A 1 70 ? 9.928 -2.851 -16.968 1.00 92.62 70 THR A N 1
ATOM 558 C CA . THR A 1 70 ? 10.167 -3.619 -18.200 1.00 92.62 70 THR A CA 1
ATOM 559 C C . THR A 1 70 ? 10.561 -2.707 -19.366 1.00 92.62 70 THR A C 1
ATOM 561 O O . THR A 1 70 ? 11.513 -2.985 -20.102 1.00 92.62 70 THR A O 1
ATOM 564 N N . TRP A 1 71 ? 9.862 -1.581 -19.536 1.00 91.75 71 TRP A N 1
ATOM 565 C CA . TRP A 1 71 ? 10.202 -0.607 -20.576 1.00 91.75 71 TRP A CA 1
ATOM 566 C C . TRP A 1 71 ? 11.532 0.094 -20.307 1.00 91.75 71 TRP A C 1
ATOM 568 O O . TRP A 1 71 ? 12.314 0.284 -21.240 1.00 91.75 71 TRP A O 1
ATOM 578 N N . MET A 1 72 ? 11.822 0.423 -19.048 1.00 90.44 72 MET A N 1
ATOM 579 C CA . MET A 1 72 ? 13.111 0.993 -18.656 1.00 90.44 72 MET A CA 1
ATOM 580 C C . MET A 1 72 ? 14.269 0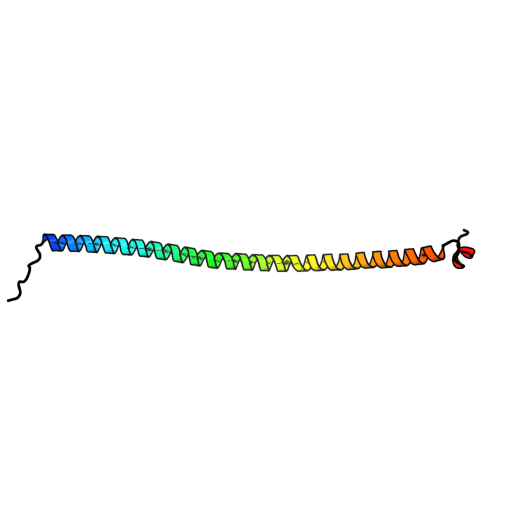.027 -18.926 1.00 90.44 72 MET A C 1
ATOM 582 O O . MET A 1 72 ? 15.285 0.446 -19.473 1.00 90.44 72 MET A O 1
ATOM 586 N N . GLU A 1 73 ? 14.124 -1.260 -18.607 1.00 90.12 73 GLU A N 1
ATOM 587 C CA . GLU A 1 73 ? 15.144 -2.278 -18.884 1.00 90.12 73 GLU A CA 1
ATOM 588 C C . GLU A 1 73 ? 15.420 -2.399 -20.388 1.00 90.12 73 GLU A C 1
ATOM 590 O O . GLU A 1 73 ? 16.575 -2.473 -20.824 1.00 90.12 73 GLU A O 1
ATOM 595 N N . LYS A 1 74 ? 14.362 -2.367 -21.204 1.00 88.25 74 LYS A N 1
ATOM 596 C CA . LYS A 1 74 ? 14.486 -2.407 -22.662 1.00 88.25 74 LYS A CA 1
ATOM 597 C C . LYS A 1 74 ? 15.226 -1.186 -23.210 1.00 88.25 74 LYS A C 1
ATOM 599 O O . LYS A 1 74 ? 16.086 -1.346 -24.080 1.00 88.25 74 LYS A O 1
ATOM 604 N N . ASP A 1 75 ? 14.913 0.008 -22.713 1.00 88.12 75 ASP A N 1
ATOM 605 C CA . ASP A 1 75 ? 15.557 1.245 -23.158 1.00 88.12 75 ASP A CA 1
ATOM 606 C C . ASP A 1 75 ? 17.043 1.268 -22.773 1.00 88.12 75 ASP A C 1
ATOM 608 O O . ASP A 1 75 ? 17.908 1.472 -23.630 1.00 88.12 75 ASP A O 1
ATOM 612 N N . LEU A 1 76 ? 17.362 0.912 -21.524 1.00 85.25 76 LEU A N 1
ATOM 613 C CA . LEU A 1 76 ? 18.738 0.860 -21.026 1.00 85.25 76 LEU A CA 1
ATOM 614 C C . LEU A 1 76 ? 19.599 -0.132 -21.818 1.00 85.25 76 LEU A C 1
ATOM 616 O O . LEU A 1 76 ? 20.712 0.199 -22.228 1.00 85.25 76 LEU A O 1
ATOM 620 N N . ASN A 1 77 ? 19.071 -1.326 -22.102 1.00 85.56 77 ASN A N 1
ATOM 621 C CA . ASN A 1 77 ? 19.763 -2.314 -22.929 1.00 85.56 77 ASN A CA 1
ATOM 622 C C . ASN A 1 77 ? 19.991 -1.813 -24.361 1.00 85.56 77 ASN A C 1
ATOM 624 O O . ASN A 1 77 ? 21.049 -2.063 -24.944 1.00 85.56 77 ASN A O 1
ATOM 628 N N . SER A 1 78 ? 19.035 -1.075 -24.929 1.00 86.88 78 SER A N 1
ATOM 629 C CA . SER A 1 78 ? 19.187 -0.494 -26.264 1.00 86.88 78 SER A CA 1
ATOM 630 C C . SER A 1 78 ? 20.326 0.532 -26.310 1.00 86.88 78 SER A C 1
ATOM 632 O O . SER A 1 78 ? 21.177 0.467 -27.202 1.00 86.88 78 SER A O 1
ATOM 634 N N . VAL A 1 79 ? 20.413 1.404 -25.300 1.00 83.56 79 VAL A N 1
ATOM 635 C CA . VAL A 1 79 ? 21.468 2.416 -25.168 1.00 83.56 79 VAL A CA 1
ATOM 636 C C . VAL A 1 79 ? 22.826 1.759 -24.942 1.00 83.56 79 VAL A C 1
ATOM 638 O O . VAL A 1 79 ? 23.804 2.132 -25.592 1.00 83.56 79 VAL A O 1
ATOM 641 N N . LEU A 1 80 ? 22.907 0.742 -24.081 1.00 82.44 80 LEU A N 1
ATOM 642 C CA . LEU A 1 80 ? 24.155 0.025 -23.814 1.00 82.44 80 LEU A CA 1
ATOM 643 C C . LEU A 1 80 ? 24.693 -0.657 -25.075 1.00 82.44 80 LEU A C 1
ATOM 645 O O . LEU A 1 80 ? 25.845 -0.428 -25.447 1.00 82.44 80 LEU A O 1
ATOM 649 N N . VAL A 1 81 ? 23.856 -1.407 -25.799 1.00 83.31 81 VAL A N 1
ATOM 650 C CA . VAL A 1 81 ? 24.265 -2.070 -27.048 1.00 83.31 81 VAL A CA 1
ATOM 651 C C . VAL A 1 81 ? 24.667 -1.049 -28.113 1.00 83.31 81 VAL A C 1
ATOM 653 O O . VAL A 1 81 ? 25.654 -1.261 -28.822 1.00 83.31 81 VAL A O 1
ATOM 656 N N . GLN A 1 82 ? 23.947 0.070 -28.233 1.00 76.56 82 GLN A N 1
ATOM 657 C CA . GLN A 1 82 ? 24.329 1.148 -29.146 1.00 76.56 82 GLN A CA 1
ATOM 658 C C . GLN A 1 82 ? 25.656 1.791 -28.746 1.00 76.56 82 GLN A C 1
ATOM 660 O O . GLN A 1 82 ? 26.486 2.021 -29.620 1.00 76.56 82 GLN A O 1
ATOM 665 N N . SER A 1 83 ? 25.902 2.028 -27.457 1.00 80.62 83 SER A N 1
ATOM 666 C CA . SER A 1 83 ? 27.150 2.620 -26.965 1.00 80.62 83 SER A CA 1
ATOM 667 C C . SER A 1 83 ? 28.357 1.706 -27.205 1.00 80.62 83 SER A C 1
ATOM 669 O O . SER A 1 83 ? 29.408 2.164 -27.662 1.00 80.62 83 SER A O 1
ATOM 671 N N . GLU A 1 84 ? 28.201 0.393 -27.004 1.00 80.00 84 GLU A N 1
ATOM 672 C CA . GLU A 1 84 ? 29.238 -0.587 -27.321 1.00 80.00 84 GLU A CA 1
ATOM 673 C C . GLU A 1 84 ? 29.486 -0.676 -28.825 1.00 80.00 84 GLU A C 1
ATOM 675 O O . GLU A 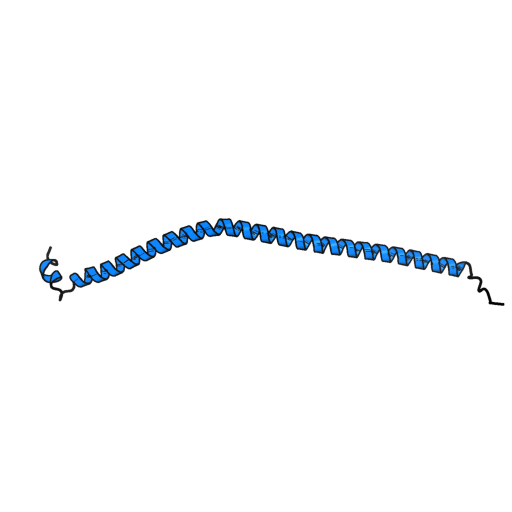1 84 ? 30.640 -0.686 -29.266 1.00 80.00 84 GLU A O 1
ATOM 680 N N . ARG A 1 85 ? 28.417 -0.704 -29.632 1.00 77.94 85 ARG A N 1
ATOM 681 C CA . ARG A 1 85 ? 28.519 -0.673 -31.096 1.00 77.94 85 ARG A CA 1
ATOM 682 C C . ARG A 1 85 ? 29.174 0.613 -31.579 1.00 77.94 85 ARG A C 1
ATOM 684 O O . ARG A 1 85 ? 30.029 0.543 -32.453 1.00 77.94 85 ARG A O 1
ATOM 691 N N . PHE A 1 86 ? 28.843 1.758 -30.991 1.00 74.50 86 PHE A N 1
ATOM 692 C CA . PHE A 1 86 ? 29.445 3.047 -31.312 1.00 74.50 86 PHE A CA 1
ATOM 693 C C . PHE A 1 86 ? 30.936 3.047 -30.977 1.00 74.50 86 PHE A C 1
ATOM 695 O O . PHE A 1 86 ? 31.748 3.401 -31.823 1.00 74.50 86 PHE A O 1
ATOM 702 N N . LYS A 1 87 ? 31.328 2.547 -29.799 1.00 76.56 87 LYS A N 1
ATOM 703 C CA . LYS A 1 87 ? 32.738 2.410 -29.401 1.00 76.56 87 LYS A CA 1
ATOM 704 C C . LYS A 1 87 ? 33.523 1.451 -30.305 1.00 76.56 87 LYS A C 1
ATOM 706 O O . LYS A 1 87 ? 34.686 1.703 -30.616 1.00 76.56 87 LYS A O 1
ATOM 711 N N . ARG A 1 88 ? 32.912 0.344 -30.742 1.00 76.25 88 ARG A N 1
ATOM 712 C CA . ARG A 1 88 ? 33.530 -0.583 -31.710 1.00 76.25 88 ARG A CA 1
ATOM 713 C C . ARG A 1 88 ? 33.623 0.033 -33.108 1.00 76.25 88 ARG A C 1
ATOM 715 O O . ARG A 1 88 ? 34.645 -0.134 -33.764 1.00 76.25 88 ARG A O 1
ATOM 722 N N . SER A 1 89 ? 32.594 0.764 -33.530 1.00 69.00 89 SER A N 1
ATOM 723 C CA . SER A 1 89 ? 32.540 1.459 -34.817 1.00 69.00 89 SER A CA 1
ATOM 724 C C . SER A 1 89 ? 33.581 2.581 -34.891 1.00 69.00 89 SER A C 1
ATOM 726 O O . SER A 1 89 ? 34.380 2.633 -35.813 1.00 69.00 89 SER A O 1
ATOM 728 N N . THR A 1 90 ? 33.707 3.426 -33.870 1.00 70.25 90 THR A N 1
ATOM 729 C CA . THR A 1 90 ? 34.718 4.498 -33.868 1.00 70.25 90 THR A CA 1
ATOM 730 C C . THR A 1 90 ? 36.153 3.968 -33.868 1.00 70.25 90 THR A C 1
ATOM 7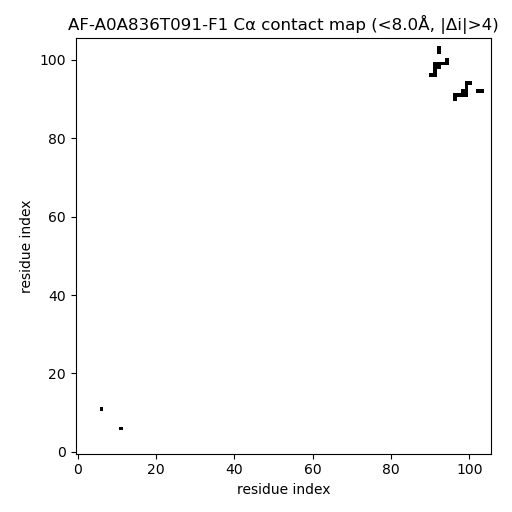32 O O . THR A 1 90 ? 37.035 4.598 -34.447 1.00 70.25 90 THR A O 1
ATOM 735 N N . ARG A 1 91 ? 36.403 2.766 -33.325 1.00 73.38 91 ARG A N 1
ATOM 736 C CA . ARG A 1 91 ? 37.717 2.104 -33.415 1.00 73.38 91 ARG A CA 1
ATOM 737 C C . ARG A 1 91 ? 38.103 1.708 -34.846 1.00 73.38 91 ARG A C 1
ATOM 739 O O . ARG A 1 91 ? 39.298 1.656 -35.140 1.00 73.38 91 ARG A O 1
ATOM 746 N N . VAL A 1 92 ? 37.146 1.422 -35.734 1.00 69.25 92 VAL A N 1
ATOM 747 C CA . VAL A 1 92 ? 37.463 1.142 -37.150 1.00 69.25 92 VAL A CA 1
ATOM 748 C C . VAL A 1 92 ? 37.823 2.399 -37.939 1.00 69.25 92 VAL A C 1
ATOM 750 O O . VAL A 1 92 ? 38.503 2.299 -38.954 1.00 69.25 92 VAL A O 1
ATOM 753 N N . PHE A 1 93 ? 37.464 3.571 -37.411 1.00 65.69 93 PHE A N 1
ATOM 754 C CA . PHE A 1 93 ? 37.820 4.886 -37.946 1.00 65.69 93 PHE A CA 1
ATOM 755 C C . PHE A 1 93 ? 39.038 5.524 -37.251 1.00 65.69 93 PHE A C 1
ATOM 757 O O . PHE A 1 93 ? 39.399 6.659 -37.557 1.00 65.69 93 PHE A O 1
ATOM 764 N N . ALA A 1 94 ? 39.690 4.822 -36.316 1.00 72.00 94 ALA A N 1
ATOM 765 C CA . ALA A 1 94 ? 40.930 5.293 -35.704 1.00 72.00 94 ALA A CA 1
ATOM 766 C C . ALA A 1 94 ? 42.058 5.334 -36.749 1.00 72.00 94 ALA A C 1
ATOM 768 O O . ALA A 1 94 ? 42.192 4.404 -37.541 1.00 72.00 94 ALA A O 1
ATOM 769 N N . LYS A 1 95 ? 42.887 6.389 -36.720 1.00 65.44 95 LYS A N 1
ATOM 770 C CA . LYS A 1 95 ? 43.922 6.700 -37.731 1.00 65.44 95 LYS A CA 1
ATOM 771 C C . LYS A 1 95 ? 44.889 5.542 -38.038 1.00 65.44 95 LYS A C 1
ATOM 773 O O . LYS A 1 95 ? 45.405 5.472 -39.147 1.00 65.44 95 LYS A O 1
ATOM 778 N N . ASP A 1 96 ? 45.076 4.627 -37.087 1.00 68.94 96 ASP A N 1
ATOM 779 C CA . ASP A 1 96 ? 45.998 3.489 -37.185 1.00 68.94 96 ASP A CA 1
ATOM 780 C C . ASP A 1 96 ? 45.314 2.165 -37.609 1.00 68.94 96 ASP A C 1
ATOM 782 O O . ASP A 1 96 ? 45.939 1.106 -37.587 1.00 68.94 96 ASP A O 1
ATOM 786 N N . ASN A 1 97 ? 44.022 2.183 -37.964 1.00 74.12 97 ASN A N 1
ATOM 787 C CA . ASN A 1 97 ? 43.272 0.999 -38.397 1.00 74.12 97 ASN A CA 1
ATOM 788 C C . ASN A 1 97 ? 43.263 0.866 -39.933 1.00 74.12 97 ASN A C 1
ATOM 790 O O . ASN A 1 97 ? 43.028 1.840 -40.641 1.00 74.12 97 ASN A O 1
ATOM 794 N N . GLN A 1 98 ? 43.436 -0.351 -40.458 1.00 75.31 98 GLN A N 1
ATOM 795 C CA . GLN A 1 98 ? 43.350 -0.644 -41.898 1.00 75.31 98 GLN A CA 1
ATOM 796 C C . GLN A 1 98 ? 42.017 -0.209 -42.529 1.00 75.31 98 GLN A C 1
ATOM 798 O O . GLN A 1 98 ? 41.980 0.187 -43.689 1.00 75.31 98 GLN A O 1
ATOM 803 N N . CYS A 1 99 ? 40.913 -0.237 -41.777 1.00 72.25 99 CYS A N 1
ATOM 804 C CA . CYS A 1 99 ? 39.622 0.230 -42.289 1.00 72.25 99 CYS A CA 1
ATOM 805 C C . CYS A 1 99 ? 39.562 1.762 -42.447 1.00 72.25 99 CYS A C 1
ATOM 807 O O . CYS A 1 99 ? 38.802 2.261 -43.278 1.00 72.25 99 CYS A O 1
ATOM 809 N N . ALA A 1 100 ? 40.381 2.513 -41.702 1.00 69.44 100 ALA A N 1
ATOM 810 C CA . ALA A 1 100 ? 40.420 3.969 -41.764 1.00 69.44 100 ALA A CA 1
ATOM 811 C C . ALA A 1 100 ? 41.120 4.484 -43.031 1.00 69.44 100 ALA A C 1
ATOM 813 O O . ALA A 1 100 ? 40.790 5.560 -43.519 1.00 69.44 100 ALA A O 1
ATOM 814 N N . SER A 1 101 ? 42.038 3.711 -43.619 1.00 71.88 101 SER A N 1
ATOM 815 C CA . SER A 1 101 ? 42.747 4.125 -44.836 1.00 71.88 101 SER A CA 1
ATOM 816 C C . SER A 1 101 ? 41.887 4.098 -46.104 1.00 71.88 101 SER A C 1
ATOM 818 O O . SER A 1 101 ? 42.248 4.751 -47.077 1.00 71.88 101 SER A O 1
ATOM 820 N N . CYS A 1 102 ? 40.766 3.365 -46.111 1.00 71.88 102 CYS A N 1
ATOM 821 C CA . CYS A 1 102 ? 39.913 3.194 -47.298 1.00 71.88 102 CYS A CA 1
ATOM 822 C C . CYS A 1 102 ? 38.529 3.860 -47.186 1.00 71.88 102 CYS A C 1
ATOM 824 O O . CYS A 1 102 ? 37.847 3.980 -48.199 1.00 71.88 102 CYS A O 1
ATOM 826 N N . HIS A 1 103 ? 38.107 4.290 -45.989 1.00 70.69 103 HIS A N 1
ATOM 827 C CA . HIS A 1 103 ? 36.743 4.787 -45.736 1.00 70.69 103 HIS A CA 1
ATOM 828 C C . HIS A 1 103 ? 36.662 6.166 -45.046 1.00 70.69 103 HIS A C 1
ATOM 830 O O . HIS A 1 103 ? 35.561 6.591 -44.704 1.00 70.69 103 HIS A O 1
ATOM 836 N N . LEU A 1 104 ? 37.783 6.872 -44.821 1.00 69.38 104 LEU A N 1
ATOM 837 C CA . LEU A 1 104 ? 37.776 8.232 -44.235 1.00 69.38 104 LEU A CA 1
ATOM 838 C C . LEU A 1 104 ? 37.754 9.378 -45.257 1.00 69.38 104 LEU A C 1
ATOM 840 O O . LEU A 1 104 ? 37.603 10.531 -44.855 1.00 69.38 104 LEU A O 1
ATOM 844 N N . SER A 1 105 ? 37.935 9.099 -46.547 1.00 64.31 105 SER A N 1
ATOM 845 C CA . SER A 1 105 ? 37.831 10.103 -47.611 1.00 64.31 105 SER A CA 1
ATOM 846 C C . SER A 1 105 ? 36.417 10.091 -48.213 1.00 64.31 105 SER A C 1
ATOM 848 O O . SER A 1 105 ? 35.939 8.992 -48.502 1.00 64.31 105 SER A O 1
ATOM 850 N N . PRO A 1 106 ? 35.759 11.257 -48.378 1.00 64.81 106 PRO A N 1
ATOM 851 C CA . PRO A 1 106 ? 34.416 11.361 -48.955 1.00 64.81 106 PRO A CA 1
ATOM 852 C C . PRO A 1 106 ? 34.342 10.884 -50.409 1.00 64.81 106 PRO A C 1
ATOM 854 O O . PRO A 1 106 ? 35.359 11.012 -51.130 1.00 64.81 106 PRO A O 1
#

Mean predicted aligned error: 16.47 Å